Protein AF-A0A2V7YKD7-F1 (afdb_monomer_lite)

Radius of gyration: 14.37 Å; chains: 1; bounding box: 34×34×35 Å

Sequence (102 aa):
MAQELPRTTAESTNYRGTSRYAEVMEFIAAIQRADPDIRVETFATTNEGRALPLVIAGPAGVVDPRSAHASGLPIVFIMANIHAGEVEGKEAVLMLLRDLVS

Secondary structure (DSSP, 8-state):
-PPPPPPPHHHHTTTSS---HHHHHHHHHHHHHH-TT-EEEEEEE-TTS-EEEEEE--STT--SHHHHHHT-SPP------SSTT--HHHHHHHHHHHHH--

Foldseek 3Di:
DQPDQDAFPCVVVVNPDHDDPVSLVVSLVSLCVSDVQWDWDFPDADPVGHTDIDIDDDDPQPDDPVSVVVVVDDDDDDDDCPDVVRRVSVNVVSVVSSVSSD

pLDDT: mean 93.15, std 7.91, range [42.38, 97.94]

Structure (mmCIF, N/CA/C/O backbone):
data_AF-A0A2V7YKD7-F1
#
_entry.id   AF-A0A2V7YKD7-F1
#
loop_
_atom_site.group_PDB
_atom_site.id
_atom_site.type_symbol
_atom_site.label_atom_id
_atom_site.label_alt_id
_atom_site.label_comp_id
_atom_site.label_asym_id
_atom_site.label_entity_id
_atom_site.label_seq_id
_atom_site.pdbx_PDB_ins_code
_atom_site.Cartn_x
_atom_site.Cartn_y
_atom_site.Cartn_z
_atom_site.occupancy
_atom_site.B_iso_or_equiv
_atom_site.auth_seq_id
_atom_site.auth_comp_id
_atom_site.auth_asym_id
_atom_site.auth_atom_id
_atom_site.pdbx_PDB_model_num
ATOM 1 N N . MET A 1 1 ? -13.354 -20.326 8.475 1.00 42.38 1 MET A N 1
ATOM 2 C CA . MET A 1 1 ? -11.885 -20.350 8.631 1.00 42.38 1 MET A CA 1
ATOM 3 C C . MET A 1 1 ? -11.399 -18.998 8.158 1.00 42.38 1 MET A C 1
ATOM 5 O O . MET A 1 1 ? -11.840 -18.608 7.084 1.00 42.38 1 MET A O 1
ATOM 9 N N . ALA A 1 2 ? -10.625 -18.261 8.957 1.00 56.62 2 ALA A N 1
ATOM 10 C CA . ALA A 1 2 ? -10.015 -17.023 8.474 1.00 56.62 2 ALA A CA 1
ATOM 11 C C . ALA A 1 2 ? -9.173 -17.372 7.239 1.00 56.62 2 ALA A C 1
ATOM 13 O O . ALA A 1 2 ? -8.421 -18.349 7.267 1.00 56.62 2 ALA A O 1
ATOM 14 N N . GLN A 1 3 ? -9.405 -16.679 6.128 1.00 65.25 3 GLN A N 1
ATOM 15 C CA . GLN A 1 3 ? -8.632 -16.897 4.914 1.00 65.25 3 GLN A CA 1
ATOM 16 C C . GLN A 1 3 ? -7.221 -16.365 5.162 1.00 65.25 3 GLN A C 1
ATOM 18 O O . GLN A 1 3 ? -7.062 -15.218 5.561 1.00 65.25 3 GLN A O 1
ATOM 23 N N . GLU A 1 4 ? -6.207 -17.204 4.958 1.00 86.00 4 GLU A N 1
ATOM 24 C CA . GLU A 1 4 ? -4.815 -16.772 5.071 1.00 86.00 4 GLU A CA 1
ATOM 25 C C . GLU A 1 4 ? -4.538 -15.711 3.996 1.00 86.00 4 GLU A C 1
ATOM 27 O O . GLU A 1 4 ? -4.697 -15.966 2.798 1.00 86.00 4 GLU A O 1
ATOM 32 N N . LEU A 1 5 ? -4.189 -14.501 4.436 1.00 93.88 5 LEU A N 1
ATOM 33 C CA . LEU A 1 5 ? -3.855 -13.388 3.554 1.00 93.88 5 LEU A CA 1
ATOM 34 C C . LEU A 1 5 ? -2.526 -13.660 2.828 1.00 93.88 5 LEU A C 1
ATOM 36 O O . LEU A 1 5 ? -1.662 -14.364 3.357 1.00 93.88 5 LEU A O 1
ATOM 40 N N . PRO A 1 6 ? -2.330 -13.125 1.608 1.00 95.38 6 PRO A N 1
ATOM 41 C CA . PRO A 1 6 ? -1.142 -13.426 0.820 1.00 95.38 6 PRO A CA 1
ATOM 42 C C . PRO A 1 6 ? 0.146 -12.962 1.508 1.00 95.38 6 PRO A C 1
ATOM 44 O O . PRO A 1 6 ? 0.198 -11.954 2.215 1.00 95.38 6 PRO A O 1
ATOM 47 N N . ARG A 1 7 ? 1.233 -13.678 1.223 1.00 97.00 7 ARG A N 1
ATOM 48 C CA . ARG A 1 7 ? 2.595 -13.209 1.487 1.00 97.00 7 ARG A CA 1
ATOM 49 C C . ARG A 1 7 ? 3.097 -12.390 0.305 1.00 97.00 7 ARG A C 1
ATOM 51 O O . ARG A 1 7 ? 2.752 -12.674 -0.840 1.00 97.00 7 ARG A O 1
ATOM 58 N N . THR A 1 8 ? 3.941 -11.404 0.577 1.00 97.44 8 THR A N 1
ATOM 59 C CA . THR A 1 8 ? 4.650 -10.642 -0.462 1.00 97.44 8 THR A CA 1
ATOM 60 C C . THR A 1 8 ? 5.603 -11.539 -1.268 1.00 97.44 8 THR A C 1
ATOM 62 O O . THR A 1 8 ? 5.960 -12.642 -0.828 1.00 97.44 8 THR A O 1
ATOM 65 N N . THR A 1 9 ? 6.070 -11.081 -2.438 1.00 97.62 9 THR A N 1
ATOM 66 C CA . THR A 1 9 ? 7.120 -11.788 -3.198 1.00 97.62 9 THR A CA 1
ATOM 67 C C . THR A 1 9 ? 8.403 -11.889 -2.374 1.00 97.62 9 THR A C 1
ATOM 69 O O . THR A 1 9 ? 9.060 -12.932 -2.391 1.00 97.62 9 THR A O 1
ATOM 72 N N . ALA A 1 10 ? 8.730 -10.857 -1.588 1.00 97.69 10 ALA A N 1
ATOM 73 C CA . ALA A 1 10 ? 9.854 -10.901 -0.659 1.00 97.69 10 ALA A CA 1
ATOM 74 C C . ALA A 1 10 ? 9.720 -12.061 0.336 1.00 97.69 10 ALA A C 1
ATOM 76 O O . ALA A 1 10 ? 10.581 -12.936 0.371 1.00 97.69 10 ALA A O 1
ATOM 77 N N . GLU A 1 11 ? 8.616 -12.157 1.073 1.00 97.69 11 GLU A N 1
ATOM 78 C CA . GLU A 1 11 ? 8.403 -13.247 2.039 1.00 97.69 11 GLU A CA 1
ATOM 79 C C . GLU A 1 11 ? 8.366 -14.628 1.371 1.00 97.69 11 GLU A C 1
ATOM 81 O O . GLU A 1 11 ? 8.973 -15.583 1.859 1.00 97.69 11 GLU A O 1
ATOM 86 N N . SER A 1 12 ? 7.696 -14.738 0.223 1.00 97.44 12 SER A N 1
ATOM 87 C CA . SER A 1 12 ? 7.529 -16.009 -0.494 1.00 97.44 12 SER A CA 1
ATOM 88 C C . SER A 1 12 ? 8.836 -16.539 -1.088 1.00 97.44 12 SER A C 1
ATOM 90 O O . SER A 1 12 ? 8.974 -17.742 -1.301 1.00 97.44 12 SER A O 1
ATOM 92 N N . THR A 1 13 ? 9.809 -15.659 -1.332 1.00 97.62 13 THR A N 1
ATOM 93 C CA . THR A 1 13 ? 11.126 -16.007 -1.886 1.00 97.62 13 THR A CA 1
ATOM 94 C C . THR A 1 13 ? 12.243 -16.002 -0.841 1.00 97.62 13 THR A C 1
ATOM 96 O O . THR A 1 13 ? 13.417 -16.082 -1.209 1.00 97.62 13 THR A O 1
ATOM 99 N N . ASN A 1 14 ? 11.908 -15.914 0.452 1.00 97.38 14 ASN A N 1
ATOM 100 C CA . ASN A 1 14 ? 12.877 -15.743 1.538 1.00 97.38 14 ASN A CA 1
ATOM 101 C C . ASN A 1 14 ? 13.815 -14.541 1.295 1.00 97.38 14 ASN A C 1
ATOM 103 O O . ASN A 1 14 ? 15.039 -14.648 1.382 1.00 97.38 14 ASN A O 1
ATOM 107 N N . TYR A 1 15 ? 13.216 -13.413 0.919 1.00 96.31 15 TYR A N 1
ATOM 108 C CA . TYR A 1 15 ? 13.839 -12.113 0.665 1.00 96.31 15 TYR A CA 1
ATOM 109 C C . TYR A 1 15 ? 14.887 -12.112 -0.458 1.00 96.31 15 TYR A C 1
ATOM 111 O O . TYR A 1 15 ? 15.772 -11.259 -0.498 1.00 96.31 15 TYR A O 1
ATOM 119 N N . ARG A 1 16 ? 14.792 -13.062 -1.398 1.00 96.81 16 ARG A N 1
ATOM 120 C CA . ARG A 1 16 ? 15.680 -13.144 -2.574 1.00 96.81 16 ARG A CA 1
ATOM 121 C C . ARG A 1 16 ? 15.152 -12.373 -3.785 1.00 96.81 16 ARG A C 1
ATOM 123 O O . ARG A 1 16 ? 15.897 -12.182 -4.743 1.00 96.81 16 ARG A O 1
ATOM 130 N N . GLY A 1 17 ? 13.887 -11.963 -3.761 1.00 95.44 17 GLY A N 1
ATOM 131 C CA . GLY A 1 17 ? 13.245 -11.159 -4.797 1.00 95.44 17 GLY A CA 1
ATOM 132 C C . GLY A 1 17 ? 12.308 -10.115 -4.200 1.00 95.44 17 GLY A C 1
ATOM 133 O O . GLY A 1 17 ? 11.973 -10.170 -3.021 1.00 95.44 17 GLY A O 1
ATOM 134 N N . THR A 1 18 ? 11.888 -9.162 -5.026 1.00 96.38 18 THR A N 1
ATOM 135 C CA . THR A 1 18 ? 10.912 -8.130 -4.658 1.00 96.38 18 THR A CA 1
ATOM 136 C C . THR A 1 18 ? 9.777 -8.083 -5.667 1.00 96.38 18 THR A C 1
ATOM 138 O O . THR A 1 18 ? 9.931 -8.494 -6.820 1.00 96.38 18 THR A O 1
ATOM 141 N N . SER A 1 19 ? 8.627 -7.602 -5.210 1.00 96.69 19 SER A N 1
ATOM 142 C CA . SER A 1 19 ? 7.371 -7.598 -5.944 1.00 96.69 19 SER A CA 1
ATOM 143 C C . SER A 1 19 ? 7.442 -6.636 -7.131 1.00 96.69 19 SER A C 1
ATOM 145 O O . SER A 1 19 ? 7.843 -5.474 -7.014 1.00 96.69 19 SER A O 1
ATOM 147 N N . ARG A 1 20 ? 7.005 -7.084 -8.300 1.00 96.00 20 ARG A N 1
ATOM 148 C CA . ARG A 1 20 ? 6.721 -6.245 -9.466 1.00 96.00 20 ARG A CA 1
ATOM 149 C C . ARG A 1 20 ? 5.341 -5.614 -9.328 1.00 96.00 20 ARG A C 1
ATOM 151 O O . ARG A 1 20 ? 4.534 -6.017 -8.501 1.00 96.00 20 ARG A O 1
ATOM 158 N N . TYR A 1 21 ? 5.043 -4.648 -10.195 1.00 96.31 21 TYR A N 1
ATOM 159 C CA . TYR A 1 21 ? 3.752 -3.953 -10.201 1.00 96.31 21 TYR A CA 1
ATOM 160 C C . TYR A 1 21 ? 2.542 -4.904 -10.190 1.00 96.31 21 TYR A C 1
ATOM 162 O O . TYR A 1 21 ? 1.632 -4.716 -9.393 1.00 96.31 21 TYR A O 1
ATOM 170 N N . ALA A 1 22 ? 2.545 -5.940 -11.037 1.00 97.62 22 ALA A N 1
ATOM 171 C CA . ALA A 1 22 ? 1.440 -6.899 -11.098 1.00 97.62 22 ALA A CA 1
ATOM 172 C C . ALA A 1 22 ? 1.254 -7.652 -9.770 1.00 97.62 22 ALA A C 1
ATOM 174 O O . ALA A 1 22 ? 0.136 -7.727 -9.274 1.00 97.62 22 ALA A O 1
ATOM 175 N N . GLU A 1 23 ? 2.348 -8.106 -9.153 1.00 97.94 23 GLU A N 1
ATOM 176 C CA . GLU A 1 23 ? 2.327 -8.808 -7.861 1.00 97.94 23 GLU A CA 1
ATOM 177 C C . GLU A 1 23 ? 1.806 -7.897 -6.733 1.00 97.94 23 GLU A C 1
ATOM 179 O O . GLU A 1 23 ? 1.040 -8.338 -5.881 1.00 97.94 23 GLU A O 1
ATOM 184 N N . VAL A 1 24 ? 2.138 -6.599 -6.764 1.00 97.50 24 VAL A N 1
ATOM 185 C CA . VAL A 1 24 ? 1.588 -5.596 -5.830 1.00 97.50 24 VAL A CA 1
ATOM 186 C C . VAL A 1 24 ? 0.073 -5.446 -6.007 1.00 97.50 24 VAL A C 1
ATOM 188 O O . VAL A 1 24 ? -0.668 -5.445 -5.026 1.00 97.50 24 VAL A O 1
ATOM 191 N N . MET A 1 25 ? -0.405 -5.329 -7.249 1.00 97.94 25 MET A N 1
ATOM 192 C CA . MET A 1 25 ? -1.838 -5.185 -7.532 1.00 97.94 25 MET A CA 1
ATOM 193 C C . MET A 1 25 ? -2.625 -6.449 -7.160 1.00 97.94 25 MET A C 1
ATOM 195 O O . MET A 1 25 ? -3.722 -6.347 -6.614 1.00 97.94 25 MET A O 1
ATOM 199 N N . GLU A 1 26 ? -2.062 -7.634 -7.407 1.00 97.88 26 GLU A N 1
ATOM 200 C CA . GLU A 1 26 ? -2.648 -8.917 -7.004 1.00 97.88 26 GLU A CA 1
ATOM 201 C C . GLU A 1 26 ? -2.733 -9.055 -5.481 1.00 97.88 26 GLU A C 1
ATOM 203 O O . GLU A 1 26 ? -3.764 -9.492 -4.964 1.00 97.88 26 GLU A O 1
ATOM 208 N N . PHE A 1 27 ? -1.690 -8.629 -4.761 1.00 97.50 27 PHE A N 1
ATOM 209 C CA . PHE A 1 27 ? -1.682 -8.588 -3.302 1.00 97.50 27 PHE A CA 1
ATOM 210 C C . PHE A 1 27 ? -2.799 -7.682 -2.769 1.00 97.50 27 PHE A C 1
ATOM 212 O O . PHE A 1 27 ? -3.620 -8.127 -1.969 1.00 97.50 27 PHE A O 1
ATOM 219 N N . ILE A 1 28 ? -2.888 -6.439 -3.259 1.00 97.12 28 ILE A N 1
ATOM 220 C CA . ILE A 1 28 ? -3.927 -5.479 -2.849 1.00 97.12 28 ILE A CA 1
ATOM 221 C C . ILE A 1 28 ? -5.331 -6.029 -3.150 1.00 97.12 28 ILE A C 1
ATOM 223 O O . ILE A 1 28 ? -6.219 -5.954 -2.302 1.00 97.12 28 ILE A O 1
ATOM 227 N N . ALA A 1 29 ? -5.534 -6.638 -4.322 1.00 96.00 29 ALA A N 1
ATOM 228 C CA . ALA A 1 29 ? -6.814 -7.241 -4.689 1.00 96.00 29 ALA A CA 1
ATOM 229 C C . ALA A 1 29 ? -7.182 -8.441 -3.798 1.00 96.00 29 ALA A C 1
ATOM 231 O O . ALA A 1 29 ? -8.356 -8.680 -3.519 1.00 96.00 29 ALA A O 1
ATOM 232 N N . ALA A 1 30 ? -6.200 -9.224 -3.349 1.00 95.62 30 ALA A N 1
ATOM 233 C CA . ALA A 1 30 ? -6.432 -10.304 -2.399 1.00 95.62 30 ALA A CA 1
ATOM 234 C C . ALA A 1 30 ? -6.814 -9.779 -1.006 1.00 95.62 30 ALA A C 1
ATOM 236 O O . ALA A 1 30 ? -7.771 -10.301 -0.440 1.00 95.62 30 ALA A O 1
ATOM 237 N N . ILE A 1 31 ? -6.157 -8.722 -0.512 1.00 95.00 31 ILE A N 1
ATOM 238 C CA . ILE A 1 31 ? -6.543 -8.042 0.736 1.00 95.00 31 ILE A CA 1
ATOM 239 C C . ILE A 1 31 ? -7.987 -7.525 0.648 1.00 95.00 31 ILE A C 1
ATOM 241 O O . ILE A 1 31 ? -8.812 -7.862 1.490 1.00 95.00 31 ILE A O 1
ATOM 245 N N . GLN A 1 32 ? -8.328 -6.796 -0.417 1.00 93.94 32 GLN A N 1
ATOM 246 C CA . GLN A 1 32 ? -9.675 -6.245 -0.602 1.00 93.94 32 GLN A CA 1
ATOM 247 C C . GLN A 1 32 ? -10.770 -7.324 -0.704 1.00 93.94 32 GLN A C 1
ATOM 249 O O . GLN A 1 32 ? -11.910 -7.100 -0.310 1.00 93.94 32 GLN A O 1
ATOM 254 N N . ARG A 1 33 ? -10.458 -8.509 -1.245 1.00 92.88 33 ARG A N 1
ATOM 255 C CA . ARG A 1 33 ? -11.415 -9.631 -1.275 1.00 92.88 33 ARG A CA 1
ATOM 256 C C . ARG A 1 33 ? -11.650 -10.250 0.100 1.00 92.88 33 ARG A C 1
ATOM 258 O O . ARG A 1 33 ? -12.716 -10.822 0.310 1.00 92.88 33 ARG A O 1
ATOM 265 N N . ALA A 1 34 ? -10.655 -10.193 0.981 1.00 91.75 34 ALA A N 1
ATOM 266 C CA . ALA A 1 34 ? -10.738 -10.762 2.318 1.00 91.75 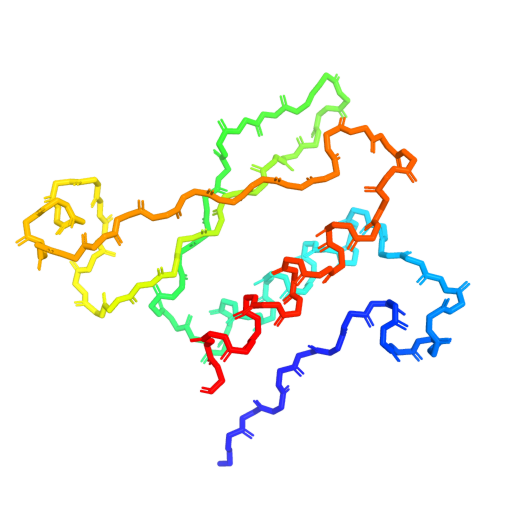34 ALA A CA 1
ATOM 267 C C . ALA A 1 34 ? -11.442 -9.823 3.307 1.00 91.75 34 ALA A C 1
ATOM 269 O O . ALA A 1 34 ? -12.131 -10.312 4.201 1.00 91.75 34 ALA A O 1
ATOM 270 N N . ASP A 1 35 ? -11.315 -8.508 3.112 1.00 88.25 35 ASP A N 1
ATOM 271 C CA . ASP A 1 35 ? -11.948 -7.490 3.946 1.00 88.25 35 ASP A CA 1
ATOM 272 C C . ASP A 1 35 ? -12.683 -6.439 3.082 1.00 88.25 35 ASP A C 1
ATOM 274 O O . ASP A 1 35 ? -12.035 -5.609 2.434 1.00 88.25 35 ASP A O 1
ATOM 278 N N . PRO A 1 36 ? -14.034 -6.453 3.052 1.00 83.19 36 PRO A N 1
ATOM 279 C CA . PRO A 1 36 ? -14.826 -5.511 2.266 1.00 83.19 36 PRO A CA 1
ATOM 280 C C . PRO A 1 36 ? -14.785 -4.068 2.792 1.00 83.19 36 PRO A C 1
ATOM 282 O O . PRO A 1 36 ? -15.193 -3.166 2.056 1.00 83.19 36 PRO A O 1
ATOM 285 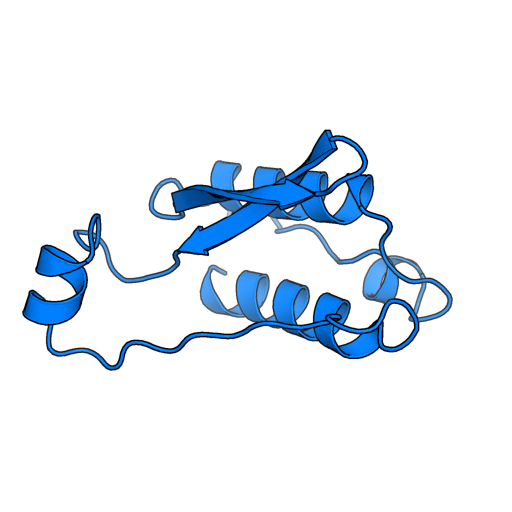N N . ASP A 1 37 ? -14.301 -3.830 4.017 1.00 86.81 37 ASP A N 1
ATOM 286 C CA . ASP A 1 37 ? -14.103 -2.476 4.543 1.00 86.81 37 ASP A CA 1
ATOM 287 C C . ASP A 1 37 ? -12.827 -1.829 3.968 1.00 86.81 37 ASP A C 1
ATOM 289 O O . ASP A 1 37 ? -12.680 -0.602 3.994 1.00 86.81 37 ASP A O 1
ATOM 293 N N . ILE A 1 38 ? -11.937 -2.621 3.351 1.00 91.75 38 ILE A N 1
ATOM 294 C CA . ILE A 1 38 ? -10.777 -2.103 2.628 1.00 91.75 38 ILE A CA 1
ATOM 295 C C . ILE A 1 38 ? -11.199 -1.471 1.310 1.00 91.75 38 ILE A C 1
ATOM 297 O O . ILE A 1 38 ? -11.669 -2.110 0.361 1.00 91.75 38 ILE A O 1
ATOM 301 N N . ARG A 1 39 ? -10.928 -0.172 1.210 1.00 92.12 39 ARG A N 1
ATOM 302 C CA . ARG A 1 39 ? -11.161 0.596 -0.007 1.00 92.12 39 ARG A CA 1
ATOM 303 C C . ARG A 1 39 ? -9.872 0.747 -0.788 1.00 92.12 39 ARG A C 1
ATOM 305 O O . ARG A 1 39 ? -8.832 1.111 -0.246 1.00 92.12 39 ARG A O 1
ATOM 312 N N . VAL A 1 40 ? -9.969 0.512 -2.088 1.00 94.44 40 VAL A N 1
ATOM 313 C CA . VAL A 1 40 ? -8.869 0.700 -3.029 1.00 94.44 40 VAL A CA 1
ATOM 314 C C . VAL A 1 40 ? -9.326 1.689 -4.085 1.00 94.44 40 VAL A C 1
ATOM 316 O O . VAL A 1 40 ? -10.323 1.467 -4.770 1.00 94.44 40 VAL A O 1
ATOM 319 N N . GLU A 1 41 ? -8.592 2.783 -4.210 1.00 94.62 41 GLU A N 1
ATOM 320 C CA . GLU A 1 41 ? -8.823 3.824 -5.204 1.00 94.62 41 GLU A CA 1
ATOM 321 C C . GLU A 1 41 ? -7.596 3.967 -6.107 1.00 94.62 41 GLU A C 1
ATOM 323 O O . GLU A 1 41 ? -6.500 3.515 -5.781 1.00 94.62 41 GLU A O 1
ATOM 328 N N . THR A 1 42 ? -7.767 4.596 -7.268 1.00 97.06 42 THR A N 1
ATOM 329 C CA . THR A 1 42 ? -6.638 5.027 -8.103 1.00 97.06 42 THR A CA 1
ATOM 330 C C . THR A 1 42 ? -6.448 6.521 -7.904 1.00 97.06 42 THR A C 1
ATOM 332 O O . THR A 1 42 ? -7.294 7.301 -8.334 1.00 97.06 42 THR A O 1
ATOM 335 N N . PHE A 1 43 ? -5.352 6.930 -7.261 1.00 95.50 43 PHE A N 1
ATOM 336 C CA . PHE A 1 43 ? -5.124 8.352 -6.971 1.00 95.50 43 PHE A CA 1
ATOM 337 C C . PHE A 1 43 ? -4.434 9.093 -8.122 1.00 95.50 43 PHE A C 1
ATOM 339 O O . PHE A 1 43 ? -4.514 10.316 -8.210 1.00 95.50 43 PHE A O 1
ATOM 346 N N . ALA A 1 44 ? -3.747 8.364 -9.003 1.00 96.62 44 ALA A N 1
ATOM 347 C CA . ALA A 1 44 ? -3.106 8.911 -10.191 1.00 96.62 44 ALA A CA 1
ATOM 348 C C . ALA A 1 44 ? -2.816 7.810 -11.220 1.00 96.62 44 ALA A C 1
ATOM 350 O O . ALA A 1 44 ? -2.902 6.616 -10.935 1.00 96.62 44 ALA A O 1
ATOM 351 N N . THR A 1 45 ? -2.444 8.224 -12.429 1.00 97.94 45 THR A N 1
ATOM 352 C CA . THR A 1 45 ? -1.933 7.343 -13.487 1.00 97.94 45 THR A CA 1
ATOM 353 C C . THR A 1 45 ? -0.522 7.791 -13.851 1.00 97.94 45 THR A C 1
ATOM 355 O O . THR A 1 45 ? -0.262 8.989 -13.948 1.00 97.94 45 THR A O 1
ATOM 358 N N . THR A 1 46 ? 0.405 6.850 -14.020 1.00 96.56 46 THR A N 1
ATOM 359 C CA . THR A 1 46 ? 1.784 7.161 -14.419 1.00 96.56 46 THR A CA 1
ATOM 360 C C . THR A 1 46 ? 1.864 7.601 -15.881 1.00 96.56 46 THR A C 1
ATOM 362 O O . THR A 1 46 ? 0.967 7.330 -16.677 1.00 96.56 46 THR A O 1
ATOM 365 N N . ASN A 1 47 ? 2.998 8.189 -16.275 1.00 97.50 47 ASN A N 1
ATOM 366 C CA . ASN A 1 47 ? 3.283 8.518 -17.680 1.00 97.50 47 ASN A CA 1
ATOM 367 C C . ASN A 1 47 ? 3.291 7.285 -18.605 1.00 97.50 47 ASN A C 1
ATOM 369 O O . ASN A 1 47 ? 3.077 7.413 -19.804 1.00 97.50 47 ASN A O 1
ATOM 373 N N . GLU A 1 48 ? 3.518 6.091 -18.051 1.00 97.00 48 GLU A N 1
ATOM 374 C CA . GLU A 1 48 ? 3.467 4.816 -18.780 1.00 97.00 48 GLU A CA 1
ATOM 375 C C . GLU A 1 48 ? 2.072 4.163 -18.735 1.00 97.00 48 GLU A C 1
ATOM 377 O O . GLU A 1 48 ? 1.915 3.006 -19.120 1.00 97.00 48 GLU A O 1
ATOM 382 N N . GLY A 1 49 ? 1.055 4.877 -18.240 1.00 97.56 49 GLY A N 1
ATOM 383 C CA . GLY A 1 49 ? -0.335 4.422 -18.236 1.00 97.56 49 GLY A CA 1
ATOM 384 C C . GLY A 1 49 ? -0.685 3.418 -17.135 1.00 97.56 49 GLY A C 1
ATOM 385 O O . GLY A 1 49 ? -1.702 2.737 -17.242 1.00 97.56 49 GLY A O 1
ATOM 386 N N . ARG A 1 50 ? 0.129 3.295 -16.077 1.00 97.50 50 ARG A N 1
ATOM 387 C CA . ARG A 1 50 ? -0.167 2.394 -14.946 1.00 97.50 50 ARG A CA 1
ATOM 388 C C . ARG A 1 50 ? -0.946 3.124 -13.859 1.00 97.50 50 ARG A C 1
ATOM 390 O O . ARG A 1 50 ? -0.586 4.241 -13.496 1.00 97.50 50 ARG A O 1
ATOM 397 N N . ALA A 1 51 ? -1.970 2.481 -13.309 1.00 97.62 51 ALA A N 1
ATOM 3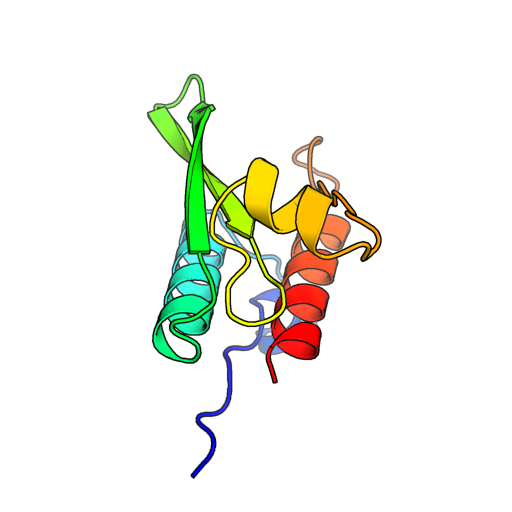98 C CA . ALA A 1 51 ? -2.706 3.007 -12.164 1.00 97.62 51 ALA A CA 1
ATOM 399 C C . ALA A 1 51 ? -1.821 3.005 -10.908 1.00 97.62 51 ALA A C 1
ATOM 401 O O . ALA A 1 51 ? -1.138 2.014 -10.640 1.00 97.62 51 ALA A O 1
ATOM 402 N N . LEU A 1 52 ? -1.853 4.089 -10.132 1.00 97.00 52 LEU A N 1
ATOM 403 C CA . LEU A 1 52 ? -1.246 4.152 -8.806 1.00 97.00 52 LEU A CA 1
ATOM 404 C C . LEU A 1 52 ? -2.326 3.896 -7.743 1.00 97.00 52 LEU A C 1
ATOM 406 O O . LEU A 1 52 ? -3.247 4.714 -7.620 1.00 97.00 52 LEU A O 1
ATOM 410 N N . PRO A 1 53 ? -2.251 2.773 -7.002 1.00 96.69 53 PRO A N 1
ATOM 411 C CA . PRO A 1 53 ? -3.264 2.429 -6.017 1.00 96.69 53 PRO A CA 1
ATOM 412 C C . PRO A 1 53 ? -3.109 3.265 -4.741 1.00 96.69 53 PRO A C 1
ATOM 414 O O . PRO A 1 53 ? -1.998 3.504 -4.267 1.00 96.69 53 PRO A O 1
ATOM 417 N N . LEU A 1 54 ? -4.239 3.661 -4.164 1.00 96.06 54 LEU A N 1
ATOM 418 C CA . LEU A 1 54 ? -4.374 4.163 -2.803 1.00 96.06 54 LEU A CA 1
ATOM 419 C C . LEU A 1 54 ? -5.224 3.158 -2.027 1.00 96.06 54 LEU A C 1
ATOM 421 O O . LEU A 1 54 ? -6.388 2.952 -2.365 1.00 96.06 54 LEU A O 1
ATOM 425 N N . VAL A 1 55 ? -4.641 2.537 -1.004 1.00 95.75 55 VAL A N 1
ATOM 426 C CA . VAL A 1 55 ? -5.371 1.655 -0.088 1.00 95.75 55 VAL A CA 1
ATOM 427 C C . VAL A 1 55 ? -5.755 2.454 1.147 1.00 95.75 55 VAL A C 1
ATOM 429 O O . VAL A 1 55 ? -4.904 3.084 1.773 1.00 95.75 55 VAL A O 1
ATOM 432 N N . ILE A 1 56 ? -7.037 2.432 1.484 1.00 93.88 56 ILE A N 1
ATOM 433 C CA . ILE A 1 56 ? -7.603 3.086 2.657 1.00 93.88 56 ILE A CA 1
ATOM 434 C C . ILE A 1 56 ? -8.087 1.972 3.582 1.00 93.88 56 ILE A C 1
ATOM 436 O O . ILE A 1 56 ? -9.006 1.228 3.238 1.00 93.88 56 ILE A O 1
ATOM 440 N N . ALA A 1 57 ? -7.437 1.868 4.739 1.00 91.88 57 ALA A N 1
ATOM 441 C CA . ALA A 1 57 ? -7.761 0.927 5.801 1.00 91.88 57 ALA A CA 1
ATOM 442 C C . ALA A 1 57 ? -8.107 1.710 7.071 1.00 91.88 57 ALA A C 1
ATOM 444 O O . ALA A 1 57 ? -7.395 2.643 7.449 1.00 91.88 57 ALA A O 1
ATOM 445 N N . GLY A 1 58 ? -9.213 1.354 7.715 1.00 87.81 58 GLY A N 1
ATOM 446 C CA . GLY A 1 58 ? -9.722 2.043 8.893 1.00 87.81 58 GLY A CA 1
ATOM 447 C C . GLY A 1 58 ? -10.961 1.345 9.447 1.00 87.81 58 GLY A C 1
ATOM 448 O O . GLY A 1 58 ? -11.430 0.376 8.856 1.00 87.81 58 GLY A O 1
ATOM 449 N N . PRO A 1 59 ? -11.497 1.809 10.584 1.00 85.50 59 PRO A N 1
ATOM 450 C CA . PRO A 1 59 ? -12.699 1.221 11.156 1.00 85.50 59 PRO A CA 1
ATOM 451 C C . PRO A 1 59 ? -13.909 1.405 10.234 1.00 85.50 59 PRO A C 1
ATOM 453 O O . PRO A 1 59 ? -13.995 2.377 9.473 1.00 85.50 59 PRO A O 1
ATOM 456 N N . ALA A 1 60 ? -14.882 0.505 10.383 1.00 81.44 60 ALA A N 1
ATOM 457 C CA . ALA A 1 60 ? -16.155 0.571 9.681 1.00 81.44 60 ALA A CA 1
ATOM 458 C C . ALA A 1 60 ? -16.780 1.978 9.763 1.00 81.44 60 ALA A C 1
ATOM 460 O O . ALA A 1 60 ? -16.821 2.611 10.821 1.00 81.44 60 ALA A O 1
ATOM 461 N N . GLY A 1 61 ? -17.281 2.466 8.627 1.00 82.38 61 GLY A N 1
ATOM 462 C CA . GLY A 1 61 ? -17.902 3.790 8.507 1.00 82.38 61 GLY A CA 1
ATOM 463 C C . GLY A 1 61 ? -16.964 4.916 8.059 1.00 82.38 61 GLY A C 1
ATOM 464 O O . GLY A 1 61 ? -17.458 5.990 7.712 1.00 82.38 61 GLY A O 1
ATOM 465 N N . VAL A 1 62 ? -15.646 4.686 7.985 1.00 87.69 62 VAL A N 1
ATOM 466 C CA . VAL A 1 62 ? -14.715 5.607 7.312 1.00 87.69 62 VAL A CA 1
ATOM 467 C C . VAL A 1 62 ? -14.750 5.347 5.805 1.00 87.69 62 VAL A C 1
ATOM 469 O O . VAL A 1 62 ? -14.109 4.434 5.294 1.00 87.69 62 VAL A O 1
ATOM 472 N N . VAL A 1 63 ? -15.528 6.150 5.078 1.00 86.50 63 VAL A N 1
ATOM 473 C CA . VAL A 1 63 ? -15.789 5.960 3.636 1.00 86.50 63 VAL A CA 1
ATOM 474 C C . VAL A 1 63 ? -15.385 7.158 2.778 1.00 86.50 63 VAL A C 1
ATOM 476 O O . VAL A 1 63 ? -15.456 7.099 1.554 1.00 86.50 63 VAL A O 1
ATOM 479 N N . ASP A 1 64 ? -14.984 8.260 3.399 1.00 89.31 64 ASP A N 1
ATOM 480 C CA . ASP A 1 64 ? -14.548 9.482 2.731 1.00 89.31 64 ASP A CA 1
ATOM 481 C C . ASP A 1 64 ? -13.719 10.355 3.701 1.00 89.31 64 ASP A C 1
ATOM 483 O O . ASP A 1 64 ? -13.665 10.074 4.904 1.00 89.31 64 ASP A O 1
ATOM 487 N N . PRO A 1 65 ? -13.079 11.442 3.230 1.00 91.50 65 PRO A N 1
ATOM 488 C CA . PRO A 1 65 ? -12.306 12.317 4.110 1.00 91.50 65 PRO A CA 1
ATOM 489 C C . PRO A 1 65 ? -13.125 12.929 5.257 1.00 91.50 65 PRO A C 1
ATOM 491 O O . PRO A 1 65 ? -12.599 13.149 6.346 1.00 91.50 65 PRO A O 1
ATOM 494 N N . ARG A 1 66 ? -14.422 13.199 5.052 1.00 94.81 66 ARG A N 1
ATOM 495 C CA . ARG A 1 66 ? -15.279 13.821 6.074 1.00 94.81 66 ARG A CA 1
ATOM 496 C C . ARG A 1 66 ? -15.527 12.863 7.239 1.00 94.81 66 ARG A C 1
ATOM 498 O O . ARG A 1 66 ? -15.384 13.266 8.389 1.00 94.81 66 ARG A O 1
ATOM 505 N N . SER A 1 67 ? -15.889 11.620 6.941 1.00 93.31 67 SER A N 1
ATOM 506 C CA . SER A 1 67 ? -16.086 10.548 7.921 1.00 93.31 67 SER A CA 1
ATOM 507 C C . SER A 1 67 ? -14.773 10.166 8.607 1.00 93.31 67 SER A C 1
ATOM 509 O O . SER A 1 67 ? -14.771 9.988 9.824 1.00 93.31 67 SER A O 1
ATOM 511 N N . ALA A 1 68 ? -13.645 10.166 7.885 1.00 93.38 68 ALA A N 1
ATOM 512 C CA . ALA A 1 68 ? -12.320 9.989 8.482 1.00 93.38 68 ALA A CA 1
ATOM 513 C C . ALA A 1 68 ? -12.028 11.059 9.547 1.00 93.38 68 ALA A C 1
ATOM 515 O O . ALA A 1 68 ? -11.706 10.721 10.684 1.00 93.38 68 ALA A O 1
ATOM 516 N N . HIS A 1 69 ? -12.217 12.345 9.230 1.00 94.81 69 HIS A N 1
ATOM 517 C CA . HIS A 1 69 ? -12.028 13.426 10.204 1.00 94.81 69 HIS A CA 1
ATOM 518 C C . HIS A 1 69 ? -13.025 13.362 11.370 1.00 94.81 69 HIS A C 1
ATOM 520 O O . HIS A 1 69 ? -12.647 13.610 12.514 1.00 94.81 69 HIS A O 1
ATOM 526 N N . ALA A 1 70 ? -14.287 13.013 11.101 1.00 95.31 70 ALA A N 1
ATOM 527 C CA . ALA A 1 70 ? -15.320 12.891 12.129 1.00 95.31 70 ALA A CA 1
ATOM 528 C C . ALA A 1 70 ? -15.071 11.729 13.107 1.00 95.31 70 ALA A C 1
ATOM 530 O O . ALA A 1 70 ? -15.566 11.779 14.231 1.00 95.31 70 ALA A O 1
ATOM 531 N N . SER A 1 71 ? -14.290 10.716 12.711 1.00 93.62 71 SER A N 1
ATOM 532 C CA . SER A 1 71 ? -13.924 9.596 13.589 1.00 93.62 71 SER A CA 1
ATOM 533 C C . SER A 1 71 ? -13.099 10.024 14.811 1.00 93.62 71 SER A C 1
ATOM 535 O O . SER A 1 71 ? -13.067 9.308 15.808 1.00 93.62 71 SER A O 1
ATOM 537 N N . GLY A 1 72 ? -12.413 11.174 14.740 1.00 95.62 72 GLY A N 1
ATOM 538 C CA . GLY A 1 72 ? -11.495 11.644 15.782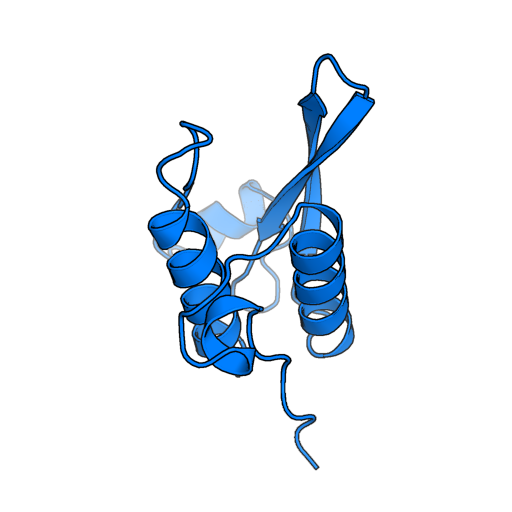 1.00 95.62 72 GLY A CA 1
ATOM 539 C C . GLY A 1 72 ? -10.205 10.823 15.907 1.00 95.62 72 GLY A C 1
ATOM 540 O O . GLY A 1 72 ? -9.390 11.106 16.785 1.00 95.62 72 GLY A O 1
ATOM 541 N N . LEU A 1 73 ? -10.002 9.824 15.044 1.00 93.62 73 LEU A N 1
ATOM 542 C CA . LEU A 1 73 ? -8.798 9.002 15.019 1.00 93.62 73 LEU A CA 1
ATOM 543 C C . LEU A 1 73 ? -7.670 9.693 14.234 1.00 93.62 73 LEU A C 1
ATOM 545 O O . LEU A 1 73 ? -7.940 10.468 13.311 1.00 93.62 73 LEU A O 1
ATOM 549 N N . PRO A 1 74 ? -6.395 9.407 14.556 1.00 95.06 74 PRO A N 1
ATOM 550 C CA . PRO A 1 74 ? -5.275 9.851 13.738 1.00 95.06 74 PRO A CA 1
ATOM 551 C C . PRO A 1 74 ? -5.373 9.316 12.306 1.00 95.06 74 PRO A C 1
ATOM 553 O O . PRO A 1 74 ? -5.589 8.125 12.093 1.00 95.06 74 PRO A O 1
ATOM 556 N N . ILE A 1 75 ? -5.151 10.192 11.327 1.00 94.94 75 ILE A N 1
ATOM 557 C CA . ILE A 1 75 ? -5.047 9.822 9.912 1.00 94.94 75 ILE A CA 1
ATOM 558 C C . ILE A 1 75 ? -3.560 9.750 9.564 1.00 94.94 75 ILE A C 1
ATOM 560 O O . ILE A 1 75 ? -2.847 10.747 9.682 1.00 94.94 75 ILE A O 1
ATOM 564 N N . VAL A 1 76 ? -3.093 8.576 9.140 1.00 95.69 76 VAL A N 1
ATOM 565 C CA . VAL A 1 76 ? -1.684 8.330 8.805 1.00 95.69 76 VAL A CA 1
ATOM 566 C C . VAL A 1 76 ? -1.567 8.024 7.318 1.00 95.69 76 VAL A C 1
ATOM 568 O O . VAL A 1 76 ? -2.219 7.114 6.814 1.00 95.69 76 VAL A O 1
ATOM 571 N N . PHE A 1 77 ? -0.718 8.777 6.618 1.00 95.88 77 PHE A N 1
ATOM 572 C CA . PHE A 1 77 ? -0.368 8.506 5.227 1.00 95.88 77 PHE A CA 1
ATOM 573 C C . PHE A 1 77 ? 1.006 7.847 5.152 1.00 95.88 77 PHE A C 1
ATOM 575 O O . PHE A 1 77 ? 1.972 8.352 5.726 1.00 95.88 77 PHE A O 1
ATOM 582 N N . ILE A 1 78 ? 1.089 6.737 4.421 1.00 97.00 78 ILE A N 1
ATOM 583 C CA . ILE A 1 78 ? 2.332 6.010 4.185 1.00 97.00 78 ILE A CA 1
ATOM 584 C C . ILE A 1 78 ? 2.504 5.845 2.678 1.00 97.00 78 ILE A C 1
ATOM 586 O O . ILE A 1 78 ? 1.648 5.283 1.999 1.00 97.00 78 ILE A O 1
ATOM 590 N N . MET A 1 79 ? 3.634 6.320 2.164 1.00 95.88 79 MET A N 1
ATOM 591 C CA . MET A 1 79 ? 4.046 6.141 0.777 1.00 95.88 79 MET A CA 1
ATOM 592 C C . MET A 1 79 ? 5.459 5.578 0.764 1.00 95.88 79 MET A C 1
ATOM 594 O O . MET A 1 79 ? 6.330 6.074 1.476 1.00 95.88 79 MET A O 1
ATOM 598 N N . ALA A 1 80 ? 5.688 4.555 -0.052 1.00 95.69 80 ALA A N 1
ATOM 599 C CA . ALA A 1 80 ? 6.985 3.906 -0.170 1.00 95.69 80 ALA A CA 1
ATOM 600 C C . ALA A 1 80 ? 7.377 3.690 -1.634 1.00 95.69 80 ALA A C 1
ATOM 602 O O . ALA A 1 80 ? 6.528 3.725 -2.524 1.00 95.69 80 ALA A O 1
ATOM 603 N N . ASN A 1 81 ? 8.674 3.447 -1.861 1.00 95.19 81 ASN A N 1
ATOM 604 C CA . ASN A 1 81 ? 9.260 3.156 -3.174 1.00 95.19 81 ASN A CA 1
ATOM 605 C C . ASN A 1 81 ? 9.032 4.273 -4.213 1.00 95.19 81 ASN A C 1
ATOM 607 O O . ASN A 1 81 ? 8.769 4.009 -5.383 1.00 95.19 81 ASN A O 1
ATOM 611 N N . ILE A 1 82 ? 9.171 5.538 -3.785 1.00 95.06 82 ILE A N 1
ATOM 612 C CA . ILE A 1 82 ? 9.185 6.697 -4.697 1.00 95.06 82 ILE A CA 1
ATOM 613 C C . ILE A 1 82 ? 10.398 6.664 -5.640 1.00 95.06 82 ILE A C 1
ATOM 615 O O . ILE A 1 82 ? 10.307 7.104 -6.784 1.00 95.06 82 ILE A O 1
ATOM 619 N N . HIS A 1 83 ? 11.516 6.093 -5.181 1.00 95.12 83 HIS A N 1
ATOM 620 C CA . HIS A 1 83 ? 12.664 5.751 -6.009 1.00 95.12 83 HIS A CA 1
ATOM 621 C C . HIS A 1 83 ? 12.607 4.269 -6.360 1.00 95.12 83 HIS A C 1
ATOM 623 O O . HIS A 1 83 ? 12.546 3.419 -5.474 1.00 95.12 83 HIS A O 1
ATOM 629 N N . ALA A 1 84 ? 12.701 3.944 -7.650 1.00 88.62 84 ALA A N 1
ATOM 630 C CA . ALA A 1 84 ? 12.511 2.579 -8.144 1.00 88.62 84 ALA A CA 1
ATOM 631 C C . ALA A 1 84 ? 13.475 1.536 -7.538 1.00 88.62 84 ALA A C 1
ATOM 633 O O . ALA A 1 84 ? 13.127 0.358 -7.492 1.00 88.62 84 ALA A O 1
ATOM 634 N N . GLY A 1 85 ? 14.660 1.950 -7.071 1.00 90.62 85 GLY A N 1
ATOM 635 C CA . GLY A 1 85 ? 15.654 1.065 -6.447 1.00 90.62 85 GLY A CA 1
ATOM 636 C C . GLY A 1 85 ? 15.430 0.773 -4.957 1.00 90.62 85 GLY A C 1
ATOM 637 O O . GLY A 1 85 ? 15.945 -0.226 -4.468 1.00 90.62 85 GLY A O 1
ATOM 638 N N . GLU A 1 86 ? 14.650 1.598 -4.254 1.00 94.06 86 GLU A N 1
ATOM 639 C CA . GLU A 1 86 ? 14.389 1.506 -2.804 1.00 94.06 86 GLU A CA 1
ATOM 640 C C . GLU A 1 86 ? 13.122 0.672 -2.564 1.00 94.06 86 GLU A C 1
ATOM 642 O O . GLU A 1 86 ? 12.038 1.178 -2.251 1.00 94.06 86 GLU A O 1
ATOM 647 N N . VAL A 1 87 ? 13.216 -0.618 -2.886 1.00 94.94 87 VAL A N 1
ATOM 648 C CA . VAL A 1 87 ? 12.076 -1.546 -2.979 1.00 94.94 87 VAL A CA 1
ATOM 649 C C . VAL A 1 87 ? 11.619 -2.090 -1.629 1.00 94.94 87 VAL A C 1
ATOM 651 O O . VAL A 1 87 ? 10.455 -2.459 -1.488 1.00 94.94 87 VAL A O 1
ATOM 654 N N . GLU A 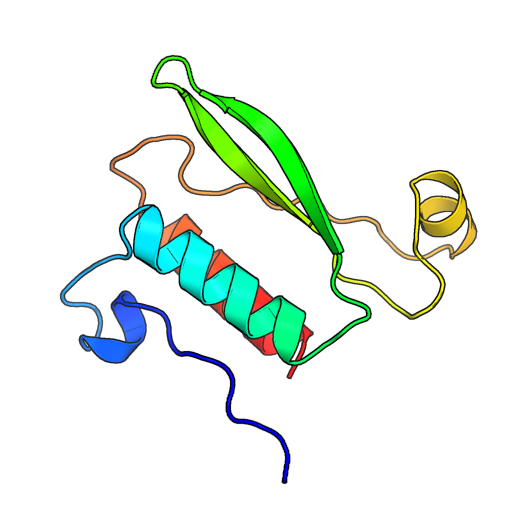1 88 ? 12.499 -2.111 -0.634 1.00 95.31 88 GLU A N 1
ATOM 655 C CA . GLU A 1 88 ? 12.255 -2.637 0.708 1.00 95.31 88 GLU A CA 1
ATOM 656 C C . GLU A 1 88 ? 11.092 -1.935 1.413 1.00 95.31 88 GLU A C 1
ATOM 658 O O . GLU A 1 88 ? 10.275 -2.598 2.050 1.00 95.31 88 GLU A O 1
ATOM 663 N N . GLY A 1 89 ? 10.946 -0.618 1.225 1.00 96.81 89 GLY A N 1
ATOM 664 C CA . GLY A 1 89 ? 9.827 0.133 1.789 1.00 96.81 89 GLY A CA 1
ATOM 665 C C . GLY A 1 89 ? 8.476 -0.326 1.235 1.00 96.81 89 GLY A C 1
ATOM 666 O O . GLY A 1 89 ? 7.513 -0.439 1.985 1.00 96.81 89 GLY A O 1
ATOM 667 N N . LYS A 1 90 ? 8.392 -0.634 -0.067 1.00 96.62 90 LYS A N 1
ATOM 668 C CA . LYS A 1 90 ? 7.151 -1.141 -0.678 1.00 96.62 90 LYS A CA 1
ATOM 669 C C . LYS A 1 90 ? 6.783 -2.507 -0.112 1.00 96.62 90 LYS A C 1
ATOM 671 O O . LYS A 1 90 ? 5.622 -2.715 0.217 1.00 96.62 90 LYS A O 1
ATOM 676 N N . GLU A 1 91 ? 7.749 -3.413 0.036 1.00 97.56 91 GLU A N 1
ATOM 677 C CA . GLU A 1 91 ? 7.479 -4.722 0.647 1.00 97.56 91 GLU A CA 1
ATOM 678 C C . GLU A 1 91 ? 7.021 -4.561 2.104 1.00 97.56 91 GLU A C 1
ATOM 680 O O . GLU A 1 91 ? 6.014 -5.145 2.495 1.00 97.56 91 GLU A O 1
ATOM 685 N N . ALA A 1 92 ? 7.700 -3.715 2.887 1.00 97.62 92 ALA A N 1
ATOM 686 C CA . ALA A 1 92 ? 7.358 -3.469 4.287 1.00 97.62 92 ALA A CA 1
ATOM 687 C C . ALA A 1 92 ? 5.949 -2.878 4.459 1.00 97.62 92 ALA A C 1
ATOM 689 O O . ALA A 1 92 ? 5.222 -3.286 5.360 1.00 97.62 92 ALA A O 1
ATOM 690 N N . VAL A 1 93 ? 5.531 -1.956 3.586 1.00 97.44 93 VAL A N 1
ATOM 691 C CA . VAL A 1 93 ? 4.180 -1.372 3.637 1.00 97.44 93 VAL A CA 1
ATOM 692 C C . VAL A 1 93 ? 3.101 -2.390 3.262 1.00 97.44 93 VAL A C 1
AT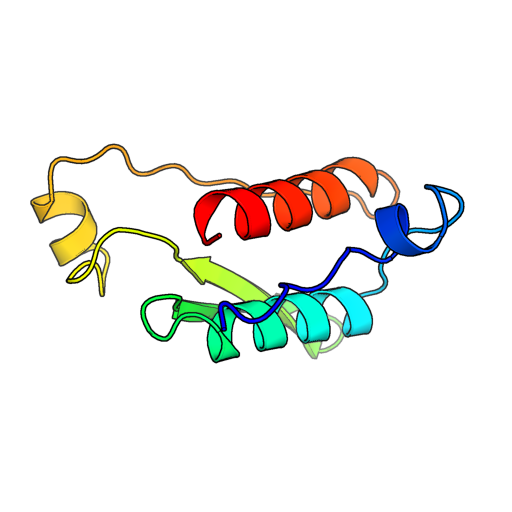OM 694 O O . VAL A 1 93 ? 2.024 -2.363 3.852 1.00 97.44 93 VAL A O 1
ATOM 697 N N . LEU A 1 94 ? 3.374 -3.321 2.341 1.00 97.38 94 LEU A N 1
ATOM 698 C CA . LEU A 1 94 ? 2.443 -4.415 2.034 1.00 97.38 94 LEU A CA 1
ATOM 699 C C . LEU A 1 94 ? 2.304 -5.394 3.207 1.00 97.38 94 LEU A C 1
ATOM 701 O O . LEU A 1 94 ? 1.189 -5.807 3.522 1.00 97.38 94 LEU A O 1
ATOM 705 N N . MET A 1 95 ? 3.411 -5.725 3.880 1.00 97.19 95 MET A N 1
ATOM 706 C CA . MET A 1 95 ? 3.384 -6.538 5.103 1.00 97.19 95 MET A CA 1
ATOM 707 C C . MET A 1 95 ? 2.595 -5.832 6.211 1.00 97.19 95 MET A C 1
ATOM 709 O O . MET A 1 95 ? 1.699 -6.433 6.791 1.00 97.19 95 MET A O 1
ATOM 713 N N . LEU A 1 96 ? 2.857 -4.539 6.438 1.00 96.56 96 LEU A N 1
ATOM 714 C CA . LEU A 1 96 ? 2.126 -3.735 7.416 1.00 96.56 96 LEU A CA 1
ATOM 715 C C . LEU A 1 96 ? 0.626 -3.690 7.107 1.00 96.56 96 LEU A C 1
ATOM 717 O O . LEU A 1 96 ? -0.181 -3.849 8.015 1.00 96.56 96 LEU A O 1
ATOM 721 N N . LEU A 1 97 ? 0.245 -3.494 5.840 1.00 95.44 97 LEU A N 1
ATOM 722 C CA . LEU A 1 97 ? -1.159 -3.515 5.432 1.00 95.44 97 LEU A CA 1
ATOM 723 C C . LEU A 1 97 ? -1.813 -4.846 5.804 1.00 95.44 97 LEU A C 1
ATOM 725 O O . LEU A 1 97 ? -2.869 -4.829 6.422 1.00 95.44 97 LEU A O 1
ATOM 729 N N . ARG A 1 98 ? -1.189 -5.982 5.465 1.00 95.56 98 ARG A N 1
ATOM 730 C CA . ARG A 1 98 ? -1.708 -7.300 5.849 1.00 95.56 98 ARG A CA 1
ATOM 731 C C . ARG A 1 98 ? -1.880 -7.404 7.360 1.00 95.56 98 ARG A C 1
ATOM 733 O O . ARG A 1 98 ? -2.935 -7.835 7.806 1.00 95.56 98 ARG A O 1
ATOM 740 N N . ASP A 1 99 ? -0.872 -7.014 8.131 1.00 93.75 99 ASP A N 1
ATOM 741 C CA . ASP A 1 99 ? -0.896 -7.149 9.589 1.00 93.75 99 ASP A CA 1
ATOM 742 C C . ASP A 1 99 ? -1.976 -6.259 10.237 1.00 93.75 99 ASP A C 1
ATOM 744 O O . ASP A 1 99 ? -2.533 -6.626 11.268 1.00 93.75 99 ASP A O 1
ATOM 748 N N . LEU A 1 100 ? -2.315 -5.116 9.625 1.00 89.62 100 LEU A N 1
ATOM 749 C CA . LEU A 1 100 ? -3.396 -4.228 10.076 1.00 89.62 100 LEU A CA 1
ATOM 750 C C . LEU A 1 100 ? -4.804 -4.768 9.793 1.00 89.62 100 LEU A C 1
ATOM 752 O O . LEU A 1 100 ? -5.751 -4.313 10.432 1.00 89.62 100 LEU A O 1
ATOM 756 N N . VAL A 1 101 ? -4.946 -5.685 8.832 1.00 87.69 101 VAL A N 1
ATOM 757 C CA . VAL A 1 101 ? -6.244 -6.208 8.364 1.00 87.69 101 VAL A CA 1
ATOM 758 C C . VAL A 1 101 ? -6.441 -7.701 8.662 1.00 87.69 101 VAL A C 1
ATOM 760 O O . VAL A 1 101 ? -7.397 -8.304 8.175 1.00 87.69 101 VAL A O 1
ATOM 763 N N . SER A 1 102 ? -5.500 -8.315 9.389 1.00 80.81 102 SER A N 1
ATOM 764 C CA . SER A 1 102 ? -5.530 -9.733 9.782 1.00 80.81 102 SER A CA 1
ATOM 765 C C . SER A 1 102 ? -6.379 -9.990 11.024 1.00 80.81 102 SER A C 1
ATOM 767 O O . SER A 1 102 ? -6.461 -9.095 11.895 1.00 80.81 102 SER A O 1
#